Protein AF-A0A2E6N3A8-F1 (afdb_monomer_lite)

Sequence (81 aa):
MAKLNFKKSNTSMFFSAFNYKLLGIAVLFIVGGFAAMYMENKVNGFISLYVSPIVVMAGYVLVIFAIMKHDRQEVEEESID

Structure (mmCIF, N/CA/C/O backbone):
data_AF-A0A2E6N3A8-F1
#
_entry.id   AF-A0A2E6N3A8-F1
#
loop_
_atom_site.group_PDB
_atom_site.id
_atom_site.type_symbol
_atom_site.label_atom_id
_atom_site.label_alt_id
_atom_site.label_comp_id
_atom_site.label_asym_id
_atom_site.label_entity_id
_atom_site.label_seq_id
_atom_site.pdbx_PDB_ins_code
_atom_site.Cartn_x
_atom_site.Cartn_y
_atom_site.Cartn_z
_atom_site.occupancy
_atom_site.B_iso_or_equiv
_atom_site.auth_seq_id
_atom_site.auth_comp_id
_atom_site.auth_asym_id
_atom_site.auth_atom_id
_atom_site.pdbx_PDB_model_num
ATOM 1 N N . MET A 1 1 ? -53.023 -6.833 12.792 1.00 59.56 1 MET A N 1
ATOM 2 C CA . MET A 1 1 ? -51.701 -6.863 12.125 1.00 59.56 1 MET A CA 1
ATOM 3 C C . MET A 1 1 ? -50.625 -6.930 13.19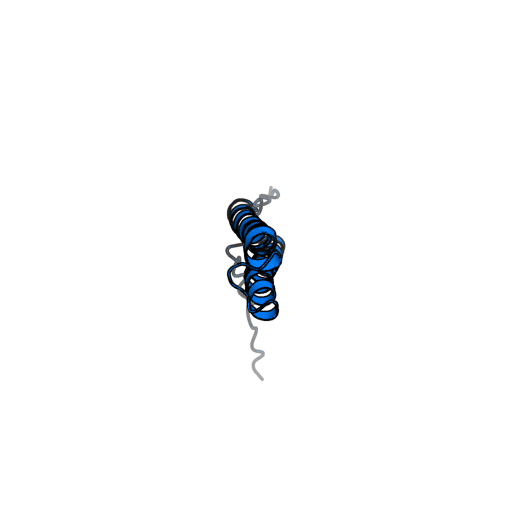6 1.00 59.56 1 MET A C 1
ATOM 5 O O . MET A 1 1 ? -50.547 -6.012 14.001 1.00 59.56 1 MET A O 1
ATOM 9 N N . ALA A 1 2 ? -49.858 -8.019 13.265 1.00 61.34 2 ALA A N 1
ATOM 10 C CA . ALA A 1 2 ? -48.759 -8.145 14.222 1.00 61.34 2 ALA A CA 1
ATOM 11 C C . ALA A 1 2 ? -47.552 -7.326 13.733 1.00 61.34 2 ALA A C 1
ATOM 13 O O . ALA A 1 2 ? -47.089 -7.505 12.608 1.00 61.34 2 ALA A O 1
ATOM 14 N N . LYS A 1 3 ? -47.069 -6.401 14.567 1.00 60.00 3 LYS A N 1
ATOM 15 C CA . LYS A 1 3 ? -45.900 -5.561 14.284 1.00 60.00 3 LYS A CA 1
ATOM 16 C C . LYS A 1 3 ? -44.641 -6.370 14.622 1.00 60.00 3 LYS A C 1
ATOM 18 O O . LYS A 1 3 ? -44.350 -6.593 15.794 1.00 60.00 3 LYS A O 1
ATOM 23 N N . LEU A 1 4 ? -43.925 -6.849 13.606 1.00 66.94 4 LEU A N 1
ATOM 24 C CA . LEU A 1 4 ? -42.648 -7.551 13.777 1.00 66.94 4 LEU A CA 1
ATOM 25 C C . LEU A 1 4 ? -41.574 -6.554 14.238 1.00 66.94 4 LEU A C 1
ATOM 27 O O . LEU A 1 4 ? -41.111 -5.719 13.464 1.00 66.94 4 LEU A O 1
ATOM 31 N N . ASN A 1 5 ? -41.196 -6.630 15.515 1.00 59.94 5 ASN 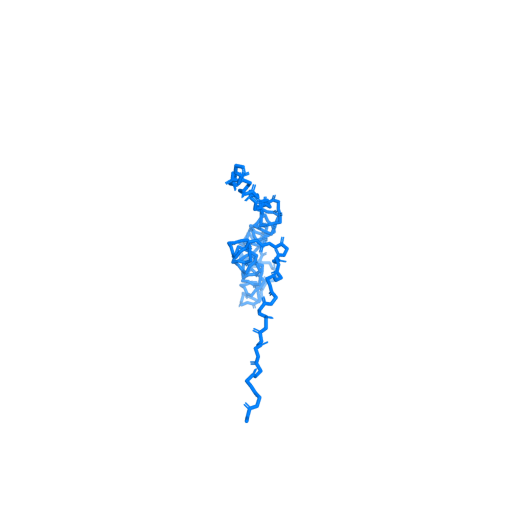A N 1
ATOM 32 C CA . ASN A 1 5 ? -40.051 -5.910 16.067 1.00 59.94 5 ASN A CA 1
ATOM 33 C C . ASN A 1 5 ? -38.770 -6.685 15.741 1.00 59.94 5 ASN A C 1
ATOM 35 O O . ASN A 1 5 ? -38.428 -7.654 16.418 1.00 59.94 5 ASN A O 1
ATOM 39 N N . PHE A 1 6 ? -38.051 -6.253 14.706 1.00 67.69 6 PHE A N 1
ATOM 40 C CA . PHE A 1 6 ? -36.703 -6.741 14.439 1.00 67.69 6 PHE A CA 1
ATOM 41 C C . PHE A 1 6 ? -35.750 -6.172 15.494 1.00 67.69 6 PHE A C 1
ATOM 43 O O . PHE A 1 6 ? -35.330 -5.017 15.425 1.00 67.69 6 PHE A O 1
ATOM 50 N N . LYS A 1 7 ? -35.422 -6.986 16.502 1.00 59.38 7 LYS A N 1
ATOM 51 C CA . LYS A 1 7 ? -34.368 -6.681 17.473 1.00 59.38 7 LYS A CA 1
ATOM 52 C C . LYS A 1 7 ? -33.033 -6.668 16.722 1.00 59.38 7 LYS A C 1
ATOM 54 O O . LYS A 1 7 ? -32.545 -7.718 16.313 1.00 59.38 7 LYS A O 1
ATOM 59 N N . LYS A 1 8 ? -32.463 -5.480 16.510 1.00 61.75 8 LYS A N 1
ATOM 60 C CA . LYS A 1 8 ? -31.134 -5.309 15.909 1.00 61.75 8 LYS A CA 1
ATOM 61 C C . LYS A 1 8 ? -30.108 -5.961 16.839 1.00 61.75 8 LYS A C 1
ATOM 63 O O . LYS A 1 8 ? -29.873 -5.468 17.939 1.00 61.75 8 LYS A O 1
ATOM 68 N N . SER A 1 9 ? -29.540 -7.095 16.438 1.00 61.66 9 SER A N 1
ATOM 69 C CA . SER A 1 9 ? -28.419 -7.696 17.154 1.00 61.66 9 SER A CA 1
ATOM 70 C C . SER A 1 9 ? -27.206 -6.780 16.994 1.00 61.66 9 SER A C 1
ATOM 72 O O . SER A 1 9 ? -26.730 -6.575 15.877 1.00 61.66 9 SER A O 1
ATOM 74 N N . ASN A 1 10 ? -26.720 -6.205 18.096 1.00 60.34 10 ASN A N 1
ATOM 75 C CA . ASN A 1 10 ? -25.432 -5.515 18.133 1.00 60.34 10 ASN A CA 1
ATOM 76 C C . ASN A 1 10 ? -24.322 -6.566 18.080 1.00 60.34 10 ASN A C 1
ATOM 78 O O . ASN A 1 10 ? -23.728 -6.926 19.092 1.00 60.34 10 ASN A O 1
ATOM 82 N N . THR A 1 11 ? -24.088 -7.113 16.891 1.00 67.25 11 THR A N 1
ATOM 83 C CA . THR A 1 11 ? -22.924 -7.955 16.645 1.00 67.25 11 THR A CA 1
ATOM 84 C C . THR A 1 11 ? -21.713 -7.033 16.633 1.00 67.25 11 THR A C 1
ATOM 86 O O . THR A 1 11 ? -21.513 -6.275 15.683 1.00 67.25 11 THR A O 1
ATOM 89 N N . SER A 1 12 ? -20.947 -7.048 17.723 1.00 71.56 12 SER A N 1
ATOM 90 C CA . SER A 1 12 ? -19.635 -6.406 17.775 1.00 71.56 12 SER A CA 1
ATOM 91 C C . SER A 1 12 ? -18.771 -6.999 16.658 1.00 71.56 12 SER A C 1
ATOM 93 O O . SER A 1 12 ? -18.617 -8.218 16.560 1.00 71.56 12 SER A O 1
ATOM 95 N N . MET A 1 13 ? -18.298 -6.151 15.743 1.00 81.19 13 MET A N 1
ATOM 96 C CA . MET A 1 13 ? -17.377 -6.579 14.692 1.00 81.19 13 MET A CA 1
ATOM 97 C C . MET A 1 13 ? -15.995 -6.818 15.301 1.00 81.19 13 MET A C 1
ATOM 99 O O . MET A 1 13 ? -15.576 -6.091 16.194 1.00 81.19 13 MET A O 1
ATOM 103 N N . PHE A 1 14 ? -15.258 -7.798 14.772 1.00 77.44 14 PHE A N 1
ATOM 104 C CA . PHE A 1 14 ? -13.911 -8.138 15.253 1.00 77.44 14 PHE A CA 1
ATOM 105 C C . PHE A 1 14 ? -12.903 -6.984 15.159 1.00 77.44 14 PHE A C 1
ATOM 107 O O . PHE A 1 14 ? -11.952 -6.944 15.933 1.00 77.44 14 PHE A O 1
ATOM 114 N N . PHE A 1 15 ? -13.089 -6.065 14.209 1.00 81.00 15 PHE A N 1
ATOM 115 C CA . PHE A 1 15 ? -12.247 -4.885 14.040 1.00 81.00 15 PHE A CA 1
ATOM 116 C C . PHE A 1 15 ? -13.093 -3.617 13.951 1.00 81.00 15 PHE A C 1
ATOM 118 O O . PHE A 1 15 ? -14.252 -3.646 13.529 1.00 81.00 15 PHE A O 1
ATOM 125 N N . SER A 1 16 ? -12.484 -2.482 14.296 1.00 87.12 16 SER A N 1
ATOM 126 C CA . SER A 1 16 ? -13.109 -1.176 14.110 1.00 87.12 16 SER A CA 1
ATOM 127 C C . SER A 1 16 ? -13.251 -0.836 12.620 1.00 87.12 16 SER A C 1
ATOM 129 O O . SER A 1 16 ? -12.497 -1.308 11.761 1.00 87.12 16 SER A O 1
ATOM 131 N N . ALA A 1 17 ? -14.201 0.045 12.294 1.00 89.44 17 ALA A N 1
ATOM 132 C CA . ALA A 1 17 ? -14.398 0.529 10.925 1.00 89.44 17 ALA A CA 1
ATOM 133 C C . ALA A 1 17 ? -13.126 1.172 10.339 1.00 89.44 17 ALA A C 1
ATOM 135 O O . ALA A 1 17 ? -12.859 1.070 9.139 1.00 89.44 17 ALA A O 1
ATOM 136 N N . PHE A 1 18 ? -12.311 1.804 11.190 1.00 90.88 18 PHE A N 1
ATOM 137 C CA . PHE A 1 18 ? -11.034 2.382 10.789 1.00 90.88 18 PHE A CA 1
ATOM 138 C C . PHE A 1 18 ? -10.058 1.309 10.296 1.00 90.88 18 PHE A C 1
ATOM 140 O O . PHE A 1 18 ? -9.468 1.463 9.224 1.00 90.88 18 PHE A O 1
ATOM 147 N N . ASN A 1 19 ? -9.932 0.204 11.029 1.00 93.38 19 ASN A N 1
ATOM 148 C CA . ASN A 1 19 ? -9.037 -0.892 10.669 1.00 93.38 19 ASN A CA 1
ATOM 149 C C . ASN A 1 19 ? -9.463 -1.573 9.373 1.00 93.38 19 ASN A C 1
ATOM 151 O O . ASN A 1 19 ? -8.611 -1.866 8.538 1.00 93.38 19 ASN A O 1
ATOM 155 N N . TYR A 1 20 ? -10.768 -1.756 9.159 1.00 94.00 20 TYR A N 1
ATOM 156 C CA . TYR A 1 20 ? -11.273 -2.284 7.891 1.00 94.00 20 TYR A CA 1
ATOM 157 C C . TYR A 1 20 ? -10.942 -1.374 6.708 1.00 94.00 20 TYR A C 1
ATOM 159 O O . TYR A 1 20 ? -10.522 -1.863 5.658 1.00 94.00 20 TYR A O 1
ATOM 167 N N . LYS A 1 21 ? -11.058 -0.049 6.874 1.00 95.19 21 LYS A N 1
ATOM 168 C CA . LYS A 1 21 ? -10.639 0.902 5.834 1.00 95.19 21 LYS A CA 1
ATOM 169 C C . LYS A 1 21 ? -9.144 0.775 5.539 1.00 95.19 21 LYS A C 1
ATOM 171 O O . LYS A 1 21 ? -8.744 0.794 4.378 1.00 95.19 21 LYS A O 1
ATOM 176 N N . LEU A 1 22 ? -8.328 0.626 6.580 1.00 96.25 22 LEU A N 1
ATOM 177 C CA . LEU A 1 22 ? -6.879 0.505 6.443 1.00 96.25 22 LEU A CA 1
ATOM 178 C C . LEU A 1 22 ? -6.475 -0.805 5.751 1.00 96.25 22 LEU A C 1
ATOM 180 O O . LEU A 1 22 ? -5.614 -0.788 4.876 1.00 96.25 22 LEU A O 1
ATOM 184 N N . LEU A 1 23 ? -7.165 -1.905 6.062 1.00 96.19 23 LEU A N 1
ATOM 185 C CA . LEU A 1 23 ? -7.052 -3.179 5.348 1.00 96.19 23 LEU A CA 1
ATOM 186 C C . LEU A 1 23 ? -7.401 -3.030 3.862 1.00 96.19 23 LEU A C 1
ATOM 188 O O . LEU A 1 23 ? -6.663 -3.515 3.008 1.00 96.19 23 LEU A O 1
ATOM 192 N N . GLY A 1 24 ? -8.483 -2.315 3.540 1.00 97.56 24 GLY A N 1
ATOM 193 C CA . GLY A 1 24 ? -8.858 -2.029 2.154 1.00 97.56 24 GLY A CA 1
ATOM 194 C C . GLY A 1 24 ? -7.771 -1.264 1.394 1.00 97.56 24 GLY A C 1
ATOM 195 O O . GLY A 1 24 ? -7.421 -1.638 0.276 1.00 97.56 24 GLY A O 1
ATOM 196 N N . ILE A 1 25 ? -7.180 -0.240 2.019 1.00 98.12 25 ILE A N 1
ATOM 197 C CA . ILE A 1 25 ? -6.051 0.511 1.444 1.00 98.12 25 ILE A CA 1
ATOM 19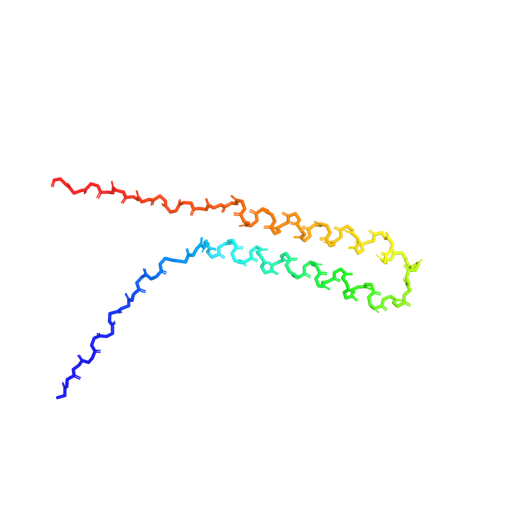8 C C . ILE A 1 25 ? -4.839 -0.407 1.249 1.00 98.12 25 ILE A C 1
ATOM 200 O O . ILE A 1 25 ? -4.217 -0.378 0.191 1.00 98.12 25 ILE A O 1
ATOM 204 N N . ALA A 1 26 ? -4.525 -1.251 2.230 1.00 98.12 26 ALA A N 1
ATOM 205 C CA . ALA A 1 26 ? -3.406 -2.182 2.153 1.00 98.12 26 ALA A CA 1
ATOM 206 C C . ALA A 1 26 ? -3.538 -3.151 0.964 1.00 98.12 26 ALA A C 1
ATOM 208 O O . ALA A 1 26 ? -2.594 -3.326 0.193 1.00 98.12 26 ALA A O 1
ATOM 209 N N . VAL A 1 27 ? -4.732 -3.718 0.762 1.00 98.38 27 VAL A N 1
ATOM 210 C CA . VAL A 1 27 ? -5.040 -4.561 -0.406 1.00 98.38 27 VAL A CA 1
ATOM 211 C C . VAL A 1 27 ? -4.865 -3.776 -1.704 1.00 98.38 27 VAL A C 1
ATOM 213 O O . VAL A 1 27 ? -4.273 -4.289 -2.651 1.00 98.38 27 VAL A O 1
ATOM 216 N N . LEU A 1 28 ? -5.319 -2.522 -1.744 1.00 98.62 28 LEU A N 1
ATOM 217 C CA . LEU A 1 28 ? -5.187 -1.658 -2.917 1.00 98.62 28 LEU A CA 1
ATOM 218 C C . LEU A 1 28 ? -3.715 -1.391 -3.261 1.00 98.62 28 LEU A C 1
ATOM 220 O O . LEU A 1 28 ? -3.355 -1.428 -4.432 1.00 98.62 28 LEU A O 1
ATOM 224 N N . PHE A 1 29 ? -2.846 -1.211 -2.264 1.00 98.56 29 PHE A N 1
ATOM 225 C CA . PHE A 1 29 ? -1.399 -1.101 -2.476 1.00 98.56 29 PHE A CA 1
ATOM 226 C C . PHE A 1 29 ? -0.808 -2.380 -3.072 1.00 98.56 29 PHE A C 1
ATOM 228 O O . PHE A 1 29 ? -0.074 -2.312 -4.055 1.00 98.56 29 PHE A O 1
ATOM 235 N N . ILE A 1 30 ? -1.153 -3.549 -2.526 1.00 98.56 30 ILE A N 1
ATOM 236 C CA . ILE A 1 30 ? -0.643 -4.833 -3.025 1.00 98.56 30 ILE A CA 1
ATOM 237 C C . ILE A 1 30 ? -1.090 -5.045 -4.475 1.00 98.56 30 ILE A C 1
ATOM 239 O O . ILE A 1 30 ? -0.257 -5.242 -5.361 1.00 98.56 30 ILE A O 1
ATOM 243 N N . VAL A 1 31 ? -2.396 -4.937 -4.735 1.00 98.62 31 VAL A N 1
ATOM 244 C CA . VAL A 1 31 ? -2.961 -5.088 -6.082 1.00 98.62 31 VAL A CA 1
ATOM 245 C C . VAL A 1 31 ? -2.395 -4.031 -7.028 1.00 98.62 31 VAL A C 1
ATOM 247 O O . VAL A 1 31 ? -2.031 -4.363 -8.149 1.00 98.62 31 VAL A O 1
ATOM 250 N N . GLY A 1 32 ? -2.257 -2.783 -6.580 1.00 98.31 32 GLY A N 1
ATOM 251 C CA . GLY A 1 32 ? -1.691 -1.685 -7.360 1.00 98.31 32 GLY A CA 1
ATOM 252 C C . GLY A 1 32 ? -0.228 -1.913 -7.741 1.00 98.31 32 GLY A C 1
ATOM 253 O O . GLY A 1 32 ? 0.143 -1.682 -8.889 1.00 98.31 32 GLY A O 1
ATOM 254 N N . GLY A 1 33 ? 0.593 -2.431 -6.824 1.00 97.69 33 GLY A N 1
ATOM 255 C CA . GLY A 1 33 ? 1.990 -2.773 -7.098 1.00 97.69 33 GLY A CA 1
ATOM 256 C C . GLY A 1 33 ? 2.125 -3.869 -8.158 1.00 97.69 33 GLY A C 1
ATOM 257 O O . GLY A 1 33 ? 2.933 -3.738 -9.082 1.00 97.69 33 GLY A O 1
ATOM 258 N N . PHE A 1 34 ? 1.293 -4.911 -8.082 1.00 97.75 34 PHE A N 1
ATOM 259 C CA . PHE A 1 34 ? 1.256 -5.963 -9.104 1.00 97.75 34 PHE A CA 1
ATOM 260 C C . PHE A 1 34 ? 0.640 -5.490 -10.424 1.00 97.75 34 PHE A C 1
ATOM 262 O O . PHE A 1 34 ? 1.143 -5.836 -11.491 1.00 97.75 34 PHE A O 1
ATOM 269 N N . ALA A 1 35 ? -0.402 -4.661 -10.382 1.00 98.06 35 ALA A N 1
ATOM 270 C CA . ALA A 1 35 ? -1.001 -4.076 -11.576 1.00 98.06 35 ALA A CA 1
ATOM 271 C C . ALA A 1 35 ? -0.005 -3.171 -12.317 1.00 98.06 35 ALA A C 1
ATOM 273 O O . ALA A 1 35 ? 0.066 -3.218 -13.542 1.00 98.06 35 ALA A O 1
ATOM 274 N N . ALA A 1 36 ? 0.816 -2.404 -11.596 1.00 96.81 36 ALA A N 1
ATOM 275 C CA . ALA A 1 36 ? 1.863 -1.579 -12.196 1.00 96.81 36 ALA A CA 1
ATOM 276 C C . ALA A 1 36 ? 2.939 -2.429 -12.898 1.00 96.81 36 ALA A C 1
ATOM 278 O O . ALA A 1 36 ? 3.319 -2.126 -14.029 1.00 96.81 36 ALA A O 1
ATOM 279 N N . MET A 1 37 ? 3.367 -3.534 -12.275 1.00 96.50 37 MET A N 1
ATOM 280 C CA . MET A 1 37 ? 4.265 -4.518 -12.899 1.00 96.50 37 MET A CA 1
ATOM 281 C C . MET A 1 37 ? 3.626 -5.126 -14.159 1.00 96.50 37 MET A C 1
ATOM 283 O O . MET A 1 37 ? 4.277 -5.242 -15.199 1.00 96.50 37 MET A O 1
ATOM 287 N N . TYR A 1 38 ? 2.332 -5.453 -14.096 1.00 96.06 38 TYR A N 1
ATOM 288 C CA . TYR A 1 38 ? 1.584 -5.960 -15.245 1.00 96.06 38 TYR A CA 1
ATOM 289 C C . TYR A 1 38 ? 1.506 -4.938 -16.386 1.00 96.06 38 TYR A C 1
ATOM 291 O O . TYR A 1 38 ? 1.667 -5.307 -17.542 1.00 96.06 38 TYR A O 1
ATOM 299 N N . MET A 1 39 ? 1.315 -3.649 -16.095 1.00 96.06 39 MET A N 1
ATOM 300 C CA . MET A 1 39 ? 1.297 -2.604 -17.125 1.00 96.06 39 MET A CA 1
ATOM 301 C C . MET A 1 39 ? 2.661 -2.423 -17.801 1.00 96.06 39 MET A C 1
ATOM 303 O O . MET A 1 39 ? 2.715 -2.215 -19.013 1.00 96.06 39 MET A O 1
ATOM 307 N N . GLU A 1 40 ? 3.759 -2.525 -17.046 1.00 93.25 40 GLU A N 1
ATOM 308 C CA . GLU A 1 40 ? 5.115 -2.418 -17.599 1.00 93.25 40 GLU A CA 1
ATOM 309 C C . GLU A 1 40 ? 5.474 -3.609 -18.509 1.00 93.25 40 GLU A C 1
ATOM 311 O O . GLU A 1 40 ? 6.266 -3.449 -19.440 1.00 93.25 40 GLU A O 1
ATOM 316 N N . ASN A 1 41 ? 4.882 -4.791 -18.273 1.00 91.69 41 ASN A N 1
ATOM 317 C CA . ASN A 1 41 ? 5.099 -6.030 -19.040 1.00 91.69 41 ASN A CA 1
ATOM 318 C C . ASN A 1 41 ? 6.580 -6.422 -19.211 1.00 91.69 41 ASN A C 1
ATOM 320 O O . ASN A 1 41 ? 6.969 -7.071 -20.185 1.00 91.69 41 ASN A O 1
ATOM 324 N N . LYS A 1 42 ? 7.435 -6.028 -18.265 1.00 91.94 42 LYS A N 1
ATOM 325 C CA . LYS A 1 42 ? 8.866 -6.334 -18.277 1.00 91.94 42 LYS A CA 1
ATOM 326 C C . LYS A 1 42 ? 9.304 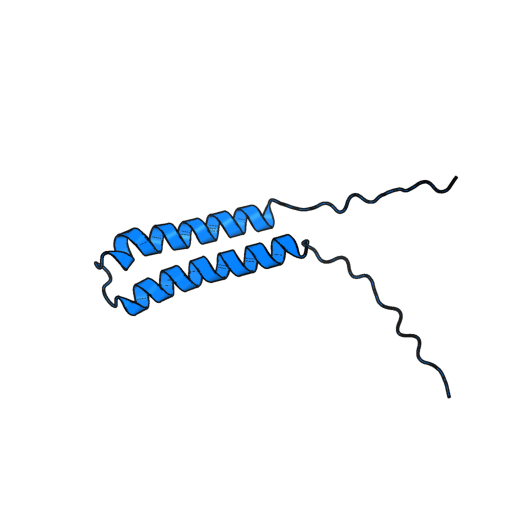-6.734 -16.887 1.00 91.94 42 LYS A C 1
ATOM 328 O O . LYS A 1 42 ? 9.389 -5.895 -16.006 1.00 91.94 42 LYS A O 1
ATOM 333 N N . VAL A 1 43 ? 9.684 -7.997 -16.723 1.00 86.56 43 VAL A N 1
ATOM 334 C CA . VAL A 1 43 ? 10.171 -8.514 -15.433 1.00 86.56 43 VAL A CA 1
ATOM 335 C C . VAL A 1 43 ? 11.404 -7.742 -14.947 1.00 86.56 43 VAL A C 1
ATOM 337 O O . VAL A 1 43 ? 11.519 -7.449 -13.764 1.00 86.56 43 VAL A O 1
ATOM 340 N N . ASN A 1 44 ? 12.274 -7.331 -15.875 1.00 93.44 44 ASN A N 1
ATOM 341 C CA . ASN A 1 44 ? 13.465 -6.527 -15.583 1.00 93.44 44 ASN A CA 1
ATOM 342 C C . ASN A 1 44 ? 13.232 -5.017 -15.779 1.00 93.44 44 ASN A C 1
ATOM 344 O O . ASN A 1 44 ? 14.176 -4.266 -16.021 1.00 93.44 44 ASN A O 1
ATOM 348 N N . GLY A 1 45 ? 11.974 -4.578 -15.774 1.00 94.12 45 GLY A N 1
ATOM 349 C CA . GLY A 1 45 ? 11.621 -3.168 -15.848 1.00 94.12 45 GLY A CA 1
ATOM 350 C C . GLY A 1 45 ? 11.873 -2.439 -14.527 1.00 94.12 45 GLY A C 1
ATOM 351 O O 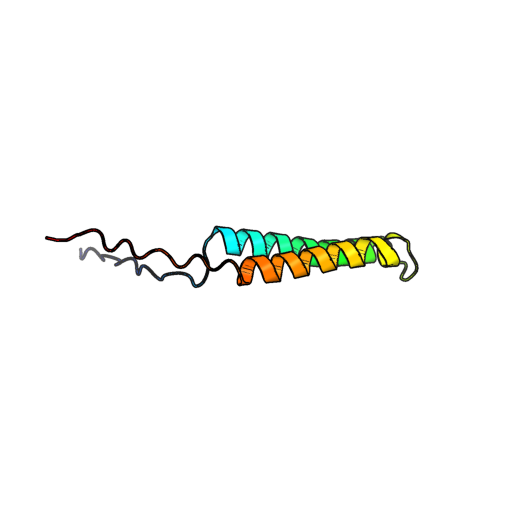. GLY A 1 45 ? 12.004 -3.054 -13.467 1.00 94.12 45 GLY A O 1
ATOM 352 N N . PHE A 1 46 ? 11.969 -1.112 -14.587 1.00 96.06 46 PHE A N 1
ATOM 353 C CA . PHE A 1 46 ? 12.259 -0.289 -13.413 1.00 96.06 46 PHE A CA 1
ATOM 354 C C . PHE A 1 46 ? 11.116 -0.346 -12.392 1.00 96.06 46 PHE A C 1
ATOM 356 O O . PHE A 1 46 ? 11.361 -0.419 -11.184 1.00 96.06 46 PHE A O 1
ATOM 363 N N . ILE A 1 47 ? 9.866 -0.357 -12.865 1.00 96.12 47 ILE A N 1
ATOM 364 C CA . ILE A 1 47 ? 8.698 -0.458 -11.983 1.00 96.12 47 ILE A CA 1
ATOM 365 C C . ILE A 1 47 ? 8.714 -1.826 -11.302 1.00 96.12 47 ILE A C 1
ATOM 367 O O . ILE A 1 47 ? 8.619 -1.909 -10.081 1.00 96.12 47 ILE A O 1
ATOM 371 N N . SER A 1 48 ? 8.935 -2.878 -12.079 1.00 96.38 48 SER A N 1
ATOM 372 C CA . SER A 1 48 ? 8.933 -4.265 -11.618 1.00 96.38 48 SER A CA 1
ATOM 373 C C . SER A 1 48 ? 10.044 -4.577 -10.607 1.00 96.38 48 SER A C 1
ATOM 375 O O . SER A 1 48 ? 9.789 -5.267 -9.621 1.00 96.38 48 SER A O 1
ATOM 377 N N . LEU A 1 49 ? 11.257 -4.051 -10.819 1.00 96.56 49 LEU A N 1
ATOM 378 C CA . LEU A 1 49 ? 12.424 -4.318 -9.967 1.00 96.56 49 LEU A CA 1
ATOM 379 C C . LEU A 1 49 ? 12.511 -3.426 -8.724 1.00 96.56 49 LEU A C 1
ATOM 381 O O . LEU A 1 49 ? 13.068 -3.862 -7.718 1.00 96.56 49 LEU A O 1
ATOM 385 N N . TYR A 1 50 ? 11.998 -2.193 -8.775 1.00 96.81 50 TYR A N 1
ATOM 386 C CA . TYR A 1 50 ? 12.215 -1.214 -7.703 1.00 96.81 50 TYR A CA 1
ATOM 387 C C . TYR A 1 50 ? 10.916 -0.679 -7.105 1.00 96.81 50 TYR A C 1
ATOM 389 O O . TYR A 1 50 ? 10.752 -0.687 -5.887 1.00 96.81 50 TYR A O 1
ATOM 397 N N . VAL A 1 51 ? 9.972 -0.236 -7.936 1.00 97.75 51 VAL A N 1
ATOM 398 C CA . VAL A 1 51 ? 8.760 0.445 -7.451 1.00 97.75 51 VAL A CA 1
ATOM 399 C C . VAL A 1 51 ? 7.769 -0.551 -6.850 1.00 97.75 51 VAL A C 1
ATOM 401 O O . VAL A 1 51 ? 7.361 -0.404 -5.699 1.00 97.75 51 VAL A O 1
ATOM 404 N N . SER A 1 52 ? 7.404 -1.589 -7.601 1.00 97.56 52 SER A N 1
ATOM 405 C CA . SER A 1 52 ? 6.427 -2.596 -7.192 1.00 97.56 52 SER A CA 1
ATOM 406 C C . SER A 1 52 ? 6.813 -3.307 -5.891 1.00 97.56 52 SER A C 1
ATOM 408 O O . SER A 1 52 ? 5.948 -3.386 -5.017 1.00 97.56 52 SER A O 1
ATOM 410 N N . PRO A 1 53 ? 8.069 -3.752 -5.670 1.00 97.62 53 PRO A N 1
ATOM 411 C CA . PRO A 1 53 ? 8.459 -4.356 -4.398 1.00 97.62 53 PRO A CA 1
ATOM 412 C C . PRO A 1 53 ? 8.242 -3.424 -3.201 1.00 97.62 53 PRO A C 1
ATOM 414 O O . PRO A 1 53 ? 7.708 -3.859 -2.182 1.00 97.62 53 PRO A O 1
ATOM 417 N N . ILE A 1 54 ? 8.580 -2.135 -3.330 1.00 98.44 54 ILE A N 1
ATOM 418 C CA . ILE A 1 54 ? 8.389 -1.145 -2.258 1.00 98.44 54 ILE A CA 1
ATOM 419 C C . ILE A 1 54 ? 6.897 -0.925 -1.986 1.00 98.44 54 ILE A C 1
ATOM 421 O O . ILE A 1 54 ? 6.473 -0.921 -0.829 1.00 98.44 54 ILE A O 1
ATOM 425 N N . VAL A 1 55 ? 6.086 -0.782 -3.037 1.00 98.38 55 VAL A N 1
ATOM 426 C CA . VAL A 1 55 ? 4.635 -0.567 -2.917 1.00 98.38 55 VAL A CA 1
ATOM 427 C C . VAL A 1 55 ? 3.947 -1.774 -2.273 1.00 98.38 55 VAL A C 1
ATOM 429 O O . VAL A 1 55 ? 3.137 -1.611 -1.359 1.00 98.38 55 VAL A O 1
ATOM 432 N N . VAL A 1 56 ? 4.300 -2.990 -2.696 1.00 98.50 56 VAL A N 1
ATOM 433 C CA . VAL A 1 56 ? 3.758 -4.229 -2.122 1.00 98.50 56 VAL A CA 1
ATOM 434 C C . VAL A 1 56 ? 4.189 -4.383 -0.661 1.00 98.50 56 VAL A C 1
ATOM 436 O O . VAL A 1 56 ? 3.350 -4.694 0.185 1.00 98.50 56 VAL A O 1
ATOM 439 N N . MET A 1 57 ? 5.455 -4.103 -0.329 1.00 98.50 57 MET A N 1
ATOM 440 C CA . MET A 1 57 ? 5.939 -4.107 1.059 1.00 98.50 57 MET A CA 1
ATOM 441 C C . MET A 1 57 ? 5.194 -3.099 1.936 1.00 98.50 57 MET A C 1
ATOM 443 O O . MET A 1 57 ? 4.779 -3.449 3.040 1.00 98.50 57 MET A O 1
ATOM 447 N N . ALA A 1 58 ? 4.952 -1.881 1.444 1.00 98.44 58 ALA A N 1
ATOM 448 C CA . ALA A 1 58 ? 4.138 -0.895 2.153 1.00 98.44 58 ALA A CA 1
ATOM 449 C C . ALA A 1 58 ? 2.715 -1.419 2.411 1.00 98.44 58 ALA A C 1
ATOM 451 O O . ALA A 1 58 ? 2.196 -1.275 3.519 1.00 98.44 58 ALA A O 1
ATOM 452 N N . GLY A 1 59 ? 2.115 -2.102 1.430 1.00 98.38 59 GLY A N 1
ATOM 453 C CA . GLY A 1 59 ? 0.840 -2.797 1.601 1.00 98.38 59 GLY A CA 1
ATOM 454 C C . GLY A 1 59 ? 0.876 -3.820 2.741 1.00 98.38 59 GLY A C 1
ATOM 455 O O . GLY A 1 59 ? 0.025 -3.778 3.626 1.00 98.38 59 GLY A O 1
ATOM 456 N N . TYR A 1 60 ? 1.891 -4.683 2.796 1.00 98.12 60 TYR A N 1
ATOM 457 C CA . TYR A 1 60 ? 2.036 -5.650 3.892 1.00 98.12 60 TYR A CA 1
ATOM 458 C C . TYR A 1 60 ? 2.223 -4.991 5.262 1.00 98.12 60 TYR A C 1
ATOM 460 O O . TYR A 1 60 ? 1.589 -5.415 6.229 1.00 98.12 60 TYR A O 1
ATOM 468 N N . VAL A 1 61 ? 3.031 -3.932 5.357 1.00 98.12 61 VAL A N 1
ATOM 469 C CA . VAL A 1 61 ? 3.192 -3.170 6.608 1.00 98.12 61 VAL A CA 1
ATOM 470 C C . VAL A 1 61 ? 1.848 -2.599 7.072 1.00 98.12 61 VAL A C 1
ATOM 472 O O . VAL A 1 61 ? 1.522 -2.688 8.257 1.00 98.12 61 VAL A O 1
ATOM 475 N N . LEU A 1 62 ? 1.027 -2.082 6.151 1.00 97.06 62 LEU A N 1
ATOM 476 C CA . LEU A 1 62 ? -0.316 -1.597 6.473 1.00 97.06 62 LEU A CA 1
ATOM 477 C C . LEU A 1 62 ? -1.256 -2.718 6.931 1.00 97.06 62 LEU A C 1
ATOM 479 O O . LEU A 1 62 ? -2.027 -2.492 7.861 1.00 97.06 62 LEU A O 1
ATOM 483 N N . VAL A 1 63 ? -1.185 -3.920 6.344 1.00 96.69 63 VAL A N 1
ATOM 484 C CA . VAL A 1 63 ? -1.954 -5.083 6.832 1.00 96.69 63 VAL A CA 1
ATOM 485 C C . VAL A 1 63 ? -1.583 -5.389 8.280 1.00 96.69 63 VAL A C 1
ATOM 487 O O . VAL A 1 63 ? -2.465 -5.500 9.130 1.00 96.69 63 VAL A O 1
ATOM 490 N N . ILE A 1 64 ? -0.284 -5.483 8.575 1.00 95.94 64 ILE A N 1
ATOM 491 C CA . ILE A 1 64 ? 0.204 -5.764 9.929 1.00 95.94 64 ILE A CA 1
ATOM 492 C C . ILE A 1 64 ? -0.293 -4.687 10.896 1.00 95.94 64 ILE A C 1
ATOM 494 O O . ILE A 1 64 ? -0.860 -5.012 11.936 1.00 95.94 64 ILE A O 1
ATOM 498 N N . PHE A 1 65 ? -0.163 -3.411 10.530 1.00 94.69 65 PHE A N 1
ATOM 499 C CA . PHE A 1 65 ? -0.633 -2.301 11.355 1.00 94.69 65 PHE A CA 1
ATOM 500 C C . PHE A 1 65 ? -2.155 -2.335 11.579 1.00 94.69 65 PHE A C 1
ATOM 502 O O . PHE A 1 65 ? -2.613 -2.149 12.706 1.00 94.69 65 PHE A O 1
ATOM 509 N N . ALA A 1 66 ? -2.944 -2.619 10.538 1.00 93.44 66 ALA A N 1
ATOM 510 C CA . ALA A 1 66 ? -4.401 -2.732 10.628 1.00 93.44 66 ALA A CA 1
ATOM 511 C C . ALA A 1 66 ? -4.846 -3.869 11.557 1.00 93.44 66 ALA A C 1
ATOM 513 O O . ALA A 1 66 ? -5.870 -3.748 12.228 1.00 93.44 66 ALA A O 1
ATOM 514 N N . ILE A 1 67 ? -4.090 -4.967 11.600 1.00 91.81 67 ILE A N 1
ATOM 515 C CA . ILE A 1 67 ? -4.370 -6.104 12.482 1.00 91.81 67 ILE A CA 1
ATOM 516 C C . ILE A 1 67 ? -3.920 -5.794 13.914 1.00 91.81 67 ILE A C 1
ATOM 518 O O . ILE A 1 67 ? -4.671 -6.035 14.856 1.00 91.81 67 ILE A O 1
ATOM 522 N N . MET A 1 68 ? -2.711 -5.250 14.084 1.00 91.19 68 MET A N 1
ATOM 523 C CA . MET A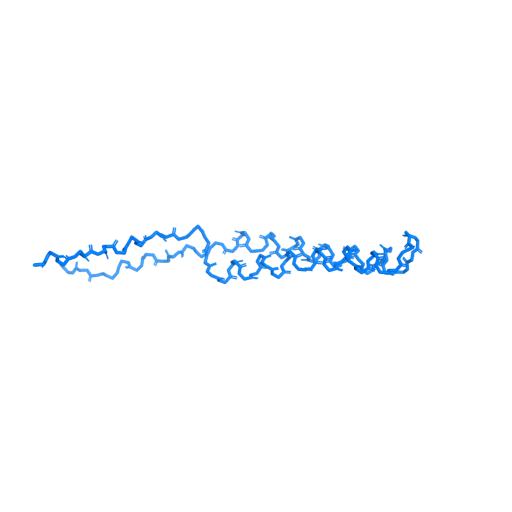 1 68 ? -2.125 -4.971 15.400 1.00 91.19 68 MET A CA 1
ATOM 524 C C . MET A 1 68 ? -2.863 -3.878 16.165 1.00 91.19 68 MET A C 1
ATOM 526 O O . MET A 1 68 ? -2.943 -3.947 17.391 1.00 91.19 68 MET A O 1
ATOM 530 N N . LYS A 1 69 ? -3.397 -2.866 15.473 1.00 82.94 69 LYS A N 1
ATOM 531 C CA . LYS A 1 69 ? -4.127 -1.762 16.103 1.00 82.94 69 LYS A CA 1
ATOM 532 C C . LYS A 1 69 ? -5.523 -2.210 16.550 1.00 82.94 69 LYS A C 1
ATOM 534 O O . LYS A 1 69 ? -6.519 -1.712 16.048 1.00 82.94 69 LYS A O 1
ATOM 539 N N . HIS A 1 70 ? -5.637 -3.169 17.457 1.00 70.12 70 HIS A N 1
ATOM 540 C CA . HIS A 1 70 ? -6.935 -3.560 17.992 1.00 70.12 70 HIS A CA 1
ATOM 541 C C . HIS A 1 70 ? -7.442 -2.457 18.934 1.00 70.12 70 HIS A C 1
ATOM 543 O O . HIS A 1 70 ? -6.930 -2.317 20.044 1.00 70.12 70 HIS A O 1
ATOM 549 N N . ASP A 1 71 ? -8.435 -1.674 18.497 1.00 63.38 71 ASP A N 1
ATOM 550 C CA . ASP A 1 71 ? -9.272 -0.910 19.427 1.00 63.38 71 ASP A CA 1
ATOM 551 C C . ASP A 1 71 ? -10.032 -1.951 20.248 1.00 63.38 71 ASP A C 1
ATOM 553 O O . ASP A 1 71 ? -11.059 -2.478 19.814 1.00 63.38 71 ASP A O 1
ATOM 557 N N . ARG A 1 72 ? -9.509 -2.286 21.433 1.00 60.25 72 ARG A N 1
ATOM 558 C CA . ARG A 1 72 ? -10.388 -2.760 22.496 1.00 60.25 72 ARG A CA 1
ATOM 559 C C . ARG A 1 72 ? -11.362 -1.614 22.687 1.00 60.25 72 ARG A C 1
ATOM 561 O O . ARG A 1 72 ? -10.939 -0.551 23.121 1.00 60.25 72 ARG A O 1
ATOM 568 N N . GLN A 1 73 ? -12.615 -1.806 22.278 1.00 56.38 73 GLN A N 1
ATOM 569 C CA . GLN A 1 73 ? -13.686 -0.929 22.719 1.00 56.38 73 GLN A CA 1
ATOM 570 C C . GLN A 1 73 ? -13.531 -0.870 24.234 1.00 56.38 73 GLN A C 1
ATOM 572 O O . GLN A 1 73 ? -13.662 -1.903 24.894 1.00 56.38 73 GLN A O 1
ATOM 577 N N . GLU A 1 74 ? -13.100 0.281 24.750 1.00 54.22 74 GLU A N 1
ATOM 578 C CA . GLU A 1 74 ? -13.185 0.557 26.170 1.00 54.22 74 GLU A CA 1
ATOM 579 C C . GLU A 1 74 ? -14.651 0.310 26.490 1.00 54.22 74 GLU A C 1
ATOM 581 O O . GLU A 1 74 ? -15.547 0.966 25.958 1.00 54.22 74 GLU A O 1
ATOM 586 N N . VAL A 1 75 ? -14.904 -0.774 27.219 1.00 54.22 75 VAL A N 1
ATOM 587 C CA . VAL A 1 75 ? -16.192 -0.962 27.849 1.00 54.22 75 VAL A CA 1
ATOM 588 C C . VAL A 1 75 ? -16.212 0.169 28.862 1.00 54.22 75 VAL A C 1
ATOM 590 O O . VAL A 1 75 ? -15.589 0.061 29.915 1.00 54.22 75 VAL A O 1
ATOM 593 N N . GLU A 1 76 ? -16.798 1.300 28.476 1.00 53.50 76 GLU A N 1
ATOM 594 C CA . GLU A 1 76 ? -17.222 2.330 29.409 1.00 53.50 76 GLU A CA 1
ATOM 595 C C . GLU A 1 76 ? -18.226 1.642 30.338 1.00 53.50 76 GLU A C 1
ATOM 597 O O . GLU A 1 76 ? -19.426 1.570 30.074 1.00 53.50 76 GLU A O 1
ATOM 602 N N . GLU A 1 77 ? -17.705 1.057 31.417 1.00 51.97 77 GLU A N 1
ATOM 603 C CA . GLU A 1 77 ? -18.438 0.851 32.657 1.00 51.97 77 GLU A CA 1
ATOM 604 C C . GLU A 1 77 ? -18.732 2.245 33.236 1.00 51.97 77 GLU A C 1
ATOM 606 O O . GLU A 1 77 ? -18.169 2.666 34.245 1.00 51.97 77 GLU A O 1
ATOM 611 N N . GLU A 1 78 ? -19.596 3.006 32.559 1.00 55.00 78 GLU A N 1
ATOM 612 C CA . GLU A 1 78 ? -20.308 4.112 33.188 1.00 55.00 78 GLU A CA 1
ATOM 613 C C . GLU A 1 78 ? -21.263 3.504 34.216 1.00 55.00 78 GLU A C 1
ATOM 615 O O . GLU A 1 78 ? -22.336 2.989 33.899 1.00 55.00 78 GLU A O 1
ATOM 620 N N . SER A 1 79 ? -20.783 3.507 35.460 1.00 57.53 79 SER A N 1
ATOM 621 C CA . SER A 1 79 ? -21.525 3.957 36.639 1.00 57.53 79 SER A CA 1
ATOM 622 C C . SER A 1 79 ? -23.043 3.786 36.551 1.00 57.53 79 SER A C 1
ATOM 624 O O . SER A 1 79 ? -23.762 4.678 36.097 1.00 57.53 79 SER A O 1
ATOM 626 N N . ILE A 1 80 ? -23.536 2.665 37.070 1.00 55.47 80 ILE A N 1
ATOM 627 C CA . ILE A 1 80 ? -24.868 2.638 37.666 1.00 55.47 80 ILE A CA 1
ATOM 628 C C . ILE A 1 80 ? -24.639 2.453 39.163 1.00 55.47 80 ILE A C 1
ATOM 630 O O . ILE A 1 80 ? -24.118 1.419 39.584 1.00 55.47 80 ILE A O 1
ATOM 634 N N . ASP A 1 81 ? -24.948 3.526 39.891 1.00 50.91 81 ASP A N 1
ATOM 635 C CA . ASP A 1 81 ? -24.993 3.636 41.352 1.00 50.91 81 ASP A CA 1
ATOM 636 C C . ASP A 1 81 ? -25.752 2.479 42.031 1.00 50.91 81 ASP A C 1
ATOM 638 O O . ASP A 1 81 ? -26.764 1.997 41.461 1.00 50.91 81 ASP A O 1
#

Secondary structure (DSSP, 8-state):
-------------SS-HHHHHHHHHHHHHHHHHHHHHHHHT-TTSHIIIIIHHHHHHHHHHHHHHHHH-------------

pLDDT: mean 84.48, std 16.66, range [50.91, 98.62]

Radius of gyration: 21.22 Å; chains: 1; bounding box: 65×13×60 Å

Foldseek 3Di:
DDDDDDDPPPPDDQADPVLVVLLVVLVVLLVVLVVQVVVVVDCPDPSNPPVSVVSNVVSVVSNVVSVVPGPPPPPPPPDDD